Protein AF-A0A392R8S6-F1 (afdb_monomer)

InterPro domains:
  IPR041588 Integrase zinc-binding domain [PF17921] (41-90)
  IPR052160 Gypsy Retrotransposon Integrase-like [PTHR47266] (36-107)

Nearest PDB structures (foldseek):
  7q5b-assembly1_B  TM=6.625E-01  e=7.318E-01  Saccharomyces cerevisiae S288C

Foldseek 3Di:
DPPPPPVQQVVLVVLLVPDPVSVVLVVVVVVVDDSLLVVLVCQQPVPVPSPADDLVRSCVSAVNNDDDPCNSVVSNVSSVPPPVNVVVPDPPDDPPPPPDDDPDDPDPDDD

Solvent-accessible surface area (backbone atoms only — not comparable to full-atom values): 7028 Å² total; per-residue (Å²): 131,84,78,84,67,56,66,68,58,54,53,34,56,53,50,27,73,70,38,72,71,42,38,56,50,49,59,37,52,76,63,74,54,83,37,60,61,50,50,49,51,53,66,50,47,68,44,96,78,36,83,72,66,52,54,68,52,51,48,61,67,40,58,74,65,46,85,61,93,61,50,71,58,56,43,41,53,52,52,68,67,32,66,70,53,54,66,71,56,65,79,83,67,76,74,84,67,84,83,75,78,75,83,77,61,93,49,101,78,65,127

Secondary structure (DSSP, 8-state):
------HHHHHHHHHHHH-HHHHHHHHHHHTTSSHHHHHHHHHHTSSTT-S---HHHHHHHHTTT---TTHHHHHHHHHHH-HHHHHH----SPP-----PPP--SSTT--

Sequence (111 aa):
MLKLTNDFLEEVVEKQKTDARLLKYRTLIEQGKKLTSRLMSKEGHRSNLSIHPGVTKMYQDLKNMFWWPGMKKEIAEFVYAWLTCQKSKVEHQKPSGLLQPMFVPEWKWDS

Organism: NCBI:txid97028

pLDDT: mean 71.28, std 10.88, range [35.66, 88.5]

Radius of gyration: 23.21 Å; Cα contacts (8 Å, |Δi|>4): 50; chains: 1; bounding box: 55×49×56 Å

Structure (mmCIF, N/CA/C/O backbone):
data_AF-A0A392R8S6-F1
#
_entry.id   AF-A0A392R8S6-F1
#
loop_
_atom_site.group_PDB
_atom_site.id
_atom_site.type_symbol
_atom_site.label_atom_id
_atom_site.label_alt_id
_atom_site.label_comp_id
_atom_site.label_asym_id
_atom_site.label_entity_id
_atom_site.label_seq_id
_atom_site.pdbx_PDB_ins_code
_atom_site.Cartn_x
_atom_site.Cartn_y
_atom_site.Cartn_z
_atom_site.occupancy
_atom_site.B_iso_or_equiv
_atom_site.auth_seq_id
_atom_site.auth_comp_id
_atom_site.auth_asym_id
_atom_site.auth_atom_id
_atom_site.pdbx_PDB_model_num
ATOM 1 N N . MET A 1 1 ? -15.388 -27.776 15.162 1.00 37.25 1 MET A N 1
ATOM 2 C CA . MET A 1 1 ? -14.888 -26.860 14.112 1.00 37.25 1 MET A CA 1
ATOM 3 C C . MET A 1 1 ? -14.113 -25.755 14.798 1.00 37.25 1 MET A C 1
ATOM 5 O O . MET A 1 1 ? -14.732 -24.920 15.443 1.00 37.25 1 MET A O 1
ATOM 9 N N . LEU A 1 2 ? -12.783 -25.783 14.732 1.00 35.66 2 LEU A N 1
ATOM 10 C CA . LEU A 1 2 ? -11.972 -24.665 15.208 1.00 35.66 2 LEU A CA 1
ATOM 11 C C . LEU A 1 2 ? -12.195 -23.523 14.217 1.00 35.66 2 LEU A C 1
ATOM 13 O O . LEU A 1 2 ? -11.752 -23.606 13.072 1.00 35.66 2 LEU A O 1
ATOM 17 N N . LYS A 1 3 ? -12.952 -22.498 14.615 1.00 48.47 3 LYS A N 1
ATOM 18 C CA . LYS A 1 3 ? -12.911 -21.228 13.897 1.00 48.47 3 LYS A CA 1
ATOM 19 C C . LYS A 1 3 ? -11.486 -20.732 14.078 1.00 48.47 3 LYS A C 1
ATOM 21 O O . LYS A 1 3 ? -11.113 -20.309 15.161 1.00 48.47 3 LYS A O 1
ATOM 26 N N . LEU A 1 4 ? -10.680 -20.868 13.032 1.00 42.78 4 LEU A N 1
ATOM 27 C CA . LEU A 1 4 ? -9.365 -20.251 12.941 1.00 42.78 4 LEU A CA 1
ATOM 28 C C . LEU A 1 4 ? -9.580 -18.747 12.703 1.00 42.78 4 LEU A C 1
ATOM 30 O O . LEU A 1 4 ? -9.181 -18.204 11.674 1.00 42.78 4 LEU A O 1
ATOM 34 N N . THR A 1 5 ? -10.348 -18.090 13.573 1.00 58.28 5 THR A N 1
ATOM 35 C CA . THR A 1 5 ? -10.451 -16.643 13.536 1.00 58.28 5 THR A CA 1
ATOM 36 C C . THR A 1 5 ? -9.173 -16.117 14.157 1.00 58.28 5 THR A C 1
ATOM 38 O O . THR A 1 5 ? -8.703 -16.565 15.194 1.00 58.28 5 THR A O 1
ATOM 41 N N . ASN A 1 6 ? -8.494 -15.284 13.386 1.00 73.38 6 ASN A N 1
ATOM 42 C CA . ASN A 1 6 ? -7.229 -14.704 13.778 1.00 73.38 6 ASN A CA 1
ATOM 43 C C . ASN A 1 6 ? -7.572 -13.652 14.840 1.00 73.38 6 ASN A C 1
ATOM 45 O O . ASN A 1 6 ? -8.126 -12.621 14.469 1.00 73.38 6 ASN A O 1
ATOM 49 N N . ASP A 1 7 ? -7.315 -13.928 16.121 1.00 77.00 7 ASP A N 1
ATOM 50 C CA . ASP A 1 7 ? -7.690 -13.066 17.260 1.00 77.00 7 ASP A CA 1
ATOM 51 C C . ASP A 1 7 ? -7.311 -11.590 17.036 1.00 77.00 7 ASP A C 1
ATOM 53 O O . ASP A 1 7 ? -8.064 -10.674 17.360 1.00 77.00 7 ASP A O 1
ATOM 57 N N . PHE A 1 8 ? -6.181 -11.354 16.362 1.00 75.88 8 PHE A N 1
ATOM 58 C CA . PHE A 1 8 ? -5.731 -10.025 15.942 1.00 75.88 8 PHE A CA 1
ATOM 59 C C . PHE A 1 8 ? -6.734 -9.301 15.028 1.00 75.88 8 PHE A C 1
ATOM 61 O O . PHE A 1 8 ? -6.948 -8.098 15.150 1.00 75.88 8 PHE A O 1
ATOM 68 N N . LEU A 1 9 ? -7.351 -10.015 14.086 1.00 73.25 9 LEU A N 1
ATOM 69 C CA . LEU A 1 9 ? -8.345 -9.439 13.181 1.00 73.25 9 LEU A CA 1
ATOM 70 C C . LEU A 1 9 ? -9.648 -9.118 13.909 1.00 73.25 9 LEU A C 1
ATOM 72 O O . LEU A 1 9 ? -10.262 -8.100 13.598 1.00 73.25 9 LEU A O 1
ATOM 76 N N . GLU A 1 10 ? -10.054 -9.941 14.877 1.00 77.56 10 GLU A N 1
ATOM 77 C CA . GLU A 1 10 ? -11.224 -9.645 15.708 1.00 77.56 10 GLU A CA 1
ATOM 78 C C . GLU A 1 10 ? -10.990 -8.377 16.541 1.00 77.56 10 GLU A C 1
ATOM 80 O O . GLU A 1 10 ? -11.831 -7.479 16.549 1.00 77.56 10 GLU A O 1
ATOM 85 N N . GLU A 1 11 ? -9.800 -8.231 17.131 1.00 80.19 11 GLU A N 1
ATOM 86 C CA . GLU A 1 11 ? -9.409 -7.028 17.870 1.00 80.19 11 GLU A CA 1
ATOM 87 C C . GLU A 1 11 ? -9.418 -5.769 16.985 1.00 80.19 11 GLU A C 1
ATOM 89 O O . GLU A 1 11 ? -9.943 -4.725 17.383 1.00 80.19 11 GLU A O 1
ATOM 94 N N . VAL A 1 12 ? -8.877 -5.854 15.764 1.00 78.31 12 VAL A N 1
ATOM 95 C CA . VAL A 1 12 ? -8.895 -4.740 14.800 1.00 78.31 12 VAL A CA 1
ATOM 96 C C . VAL A 1 12 ? -10.332 -4.372 14.423 1.00 78.31 12 VAL A C 1
ATOM 98 O O . VAL A 1 12 ? -10.674 -3.189 14.411 1.00 78.31 12 VAL A O 1
ATOM 101 N N . VAL A 1 13 ? -11.193 -5.359 14.160 1.00 77.19 13 VAL A N 1
ATOM 102 C CA . VAL A 1 13 ? -12.604 -5.126 13.812 1.00 77.19 13 VAL A CA 1
ATOM 103 C C . VAL A 1 13 ? -13.377 -4.491 14.969 1.00 77.19 13 VAL A C 1
ATOM 105 O O . VAL A 1 13 ? -14.226 -3.631 14.722 1.00 77.19 13 VAL A O 1
ATOM 108 N N . GLU A 1 14 ? -13.082 -4.844 16.222 1.00 79.12 14 GLU A N 1
ATOM 109 C CA . GLU A 1 14 ? -13.713 -4.196 17.378 1.00 79.12 14 GLU A CA 1
ATOM 110 C C . GLU A 1 14 ? -13.191 -2.781 17.637 1.00 79.12 14 GLU A C 1
ATOM 112 O O . GLU A 1 14 ? -13.979 -1.863 17.890 1.00 79.12 14 GLU A O 1
ATOM 117 N N . LYS A 1 15 ? -11.886 -2.545 17.473 1.00 75.19 15 LYS A N 1
ATOM 118 C CA . LYS A 1 15 ? -11.303 -1.194 17.549 1.00 75.19 15 LYS A CA 1
ATOM 119 C C . LYS A 1 15 ? -11.864 -0.259 16.475 1.00 75.19 15 LYS A C 1
ATOM 121 O O . LYS A 1 15 ? -12.090 0.925 16.728 1.00 75.19 15 LYS A O 1
ATOM 126 N N . GLN A 1 16 ? -12.176 -0.788 15.290 1.00 72.75 16 GLN A N 1
ATOM 127 C CA . GLN A 1 16 ? -12.858 -0.027 14.241 1.00 72.75 16 GLN A CA 1
ATOM 128 C C . GLN A 1 16 ? -14.276 0.425 14.625 1.00 72.75 16 GLN A C 1
ATOM 130 O O . GLN A 1 16 ? -14.761 1.396 14.042 1.00 72.75 16 GLN A O 1
ATOM 135 N N . LYS A 1 17 ? -14.956 -0.258 15.560 1.00 74.75 17 LYS A N 1
ATOM 136 C CA . LYS A 1 17 ? -16.306 0.116 16.028 1.00 74.75 17 LYS A CA 1
ATOM 137 C C . LYS A 1 17 ? -16.300 1.222 17.081 1.00 74.75 17 LYS A C 1
ATOM 139 O O . LYS A 1 17 ? -17.325 1.860 17.294 1.00 74.75 17 LYS A O 1
ATOM 144 N N . THR A 1 18 ? -15.176 1.433 17.754 1.00 77.19 18 THR A N 1
ATOM 145 C CA . THR A 1 18 ? -15.054 2.394 18.859 1.00 77.19 18 THR A CA 1
ATOM 146 C C . THR A 1 18 ? -14.475 3.729 18.406 1.00 77.19 18 THR A C 1
ATOM 148 O O . THR A 1 18 ? -14.910 4.779 18.876 1.00 77.19 18 THR A O 1
ATOM 151 N N . ASP A 1 19 ? -13.532 3.723 17.466 1.00 78.56 19 ASP A N 1
ATOM 152 C CA . ASP A 1 19 ? -12.943 4.957 16.947 1.00 78.56 19 ASP A CA 1
ATOM 153 C C . ASP A 1 19 ? -13.862 5.614 15.899 1.00 78.56 19 ASP A C 1
ATOM 155 O O . ASP A 1 19 ? -14.071 5.091 14.801 1.00 78.56 19 ASP A O 1
ATOM 159 N N . ALA A 1 20 ? -14.372 6.811 16.207 1.00 74.75 20 ALA A N 1
ATOM 160 C CA . ALA A 1 20 ? -15.239 7.599 15.326 1.00 74.75 20 ALA A CA 1
ATOM 161 C C . ALA A 1 20 ? -14.619 7.870 13.939 1.00 74.75 20 ALA A C 1
ATOM 163 O O . ALA A 1 20 ? -15.330 7.949 12.929 1.00 74.75 20 ALA A O 1
ATOM 164 N N . ARG A 1 21 ? -13.287 7.986 13.859 1.00 72.69 21 ARG A N 1
ATOM 165 C CA . ARG A 1 21 ? -12.567 8.149 12.592 1.00 72.69 21 ARG A CA 1
ATOM 166 C C . ARG A 1 21 ? -12.600 6.854 11.782 1.00 72.69 21 ARG A C 1
ATOM 168 O O . ARG A 1 21 ? -12.807 6.919 10.570 1.00 72.69 21 ARG A O 1
ATOM 175 N N . LEU A 1 22 ? -12.407 5.700 12.422 1.00 71.38 22 LEU A N 1
ATOM 176 C CA . LEU A 1 22 ? -12.436 4.389 11.763 1.00 71.38 22 LEU A CA 1
ATOM 177 C C . LEU A 1 22 ? -13.857 3.994 11.351 1.00 71.38 22 LEU A C 1
ATOM 179 O O . LEU A 1 22 ? -14.033 3.468 10.254 1.00 71.38 22 LEU A O 1
ATOM 183 N N . LEU A 1 23 ? -14.868 4.349 12.148 1.00 73.81 23 LEU A N 1
ATOM 184 C CA . LEU A 1 23 ? -16.283 4.116 11.845 1.00 73.81 23 LEU A CA 1
ATOM 185 C C . LEU A 1 23 ? -16.708 4.798 10.538 1.00 73.81 23 LEU A C 1
ATOM 187 O O . LEU A 1 23 ? -17.374 4.208 9.681 1.00 73.81 23 LEU A O 1
ATOM 191 N N . LYS A 1 24 ? -16.249 6.042 10.346 1.00 72.69 24 LYS A N 1
ATOM 192 C CA . LYS A 1 24 ? -16.446 6.778 9.096 1.00 72.69 24 LYS A CA 1
ATOM 193 C C . LYS A 1 24 ? -15.825 6.027 7.924 1.00 72.69 24 LYS A C 1
ATOM 195 O O . LYS A 1 24 ? -16.464 5.891 6.900 1.00 72.69 24 LYS A O 1
ATOM 200 N N . TYR A 1 25 ? -14.613 5.498 8.049 1.00 69.94 25 TYR A N 1
ATOM 201 C CA . TYR A 1 25 ? -14.008 4.731 6.957 1.00 69.94 25 TYR A CA 1
ATOM 202 C C . TYR A 1 25 ? -14.669 3.369 6.729 1.00 69.94 25 TYR A C 1
ATOM 204 O O . TYR A 1 25 ? -14.811 2.976 5.578 1.00 69.94 25 TYR A O 1
ATOM 212 N N . ARG A 1 26 ? -15.144 2.691 7.777 1.00 71.62 26 ARG A N 1
ATOM 213 C CA . ARG A 1 26 ? -15.893 1.432 7.667 1.00 71.62 26 ARG A CA 1
ATOM 214 C C . ARG A 1 26 ? -17.169 1.593 6.842 1.00 71.62 26 ARG A C 1
ATOM 216 O O . ARG A 1 26 ? -17.356 0.872 5.871 1.00 71.62 26 ARG A O 1
ATOM 223 N N . THR A 1 27 ? -17.992 2.584 7.177 1.00 72.94 27 THR A N 1
ATOM 224 C CA . THR A 1 27 ? -19.212 2.899 6.406 1.00 72.94 27 THR A CA 1
ATOM 225 C C . THR A 1 27 ? -18.905 3.238 4.945 1.00 72.94 27 THR A C 1
ATOM 227 O O . THR A 1 27 ? -19.668 2.896 4.048 1.00 72.94 27 THR A O 1
ATOM 230 N N . LEU A 1 28 ? -17.755 3.861 4.682 1.00 69.50 28 LEU A N 1
ATOM 231 C CA . LEU A 1 28 ? -17.293 4.191 3.333 1.00 69.50 28 LEU A CA 1
ATOM 232 C C . LEU A 1 28 ? -16.753 2.966 2.562 1.00 69.50 28 LEU A C 1
ATOM 234 O O . LEU A 1 28 ? -16.878 2.928 1.339 1.00 69.50 28 LEU A O 1
ATOM 238 N N . ILE A 1 29 ? -16.176 1.974 3.253 1.00 67.38 29 ILE A N 1
ATOM 239 C CA . ILE A 1 29 ? -15.759 0.678 2.684 1.00 67.38 29 ILE A CA 1
ATOM 240 C C . ILE A 1 29 ? -16.998 -0.158 2.334 1.00 67.38 29 ILE A C 1
ATOM 242 O O . ILE A 1 29 ? -17.092 -0.679 1.227 1.00 67.38 29 ILE A O 1
ATOM 246 N N . GLU A 1 30 ? -17.987 -0.212 3.231 1.00 67.38 30 GLU A N 1
ATOM 247 C CA . GLU A 1 30 ? -19.264 -0.916 3.020 1.00 67.38 30 GLU A CA 1
ATOM 248 C C . GLU A 1 30 ? -20.070 -0.331 1.840 1.00 67.38 30 GLU A C 1
ATOM 250 O O . GLU A 1 30 ? -20.807 -1.049 1.170 1.00 67.38 30 GLU A O 1
ATOM 255 N N . GLN A 1 31 ? -19.878 0.954 1.513 1.00 68.94 31 GLN A N 1
ATOM 256 C CA . GLN A 1 31 ? -20.475 1.613 0.340 1.00 68.94 31 GLN A CA 1
ATOM 257 C C . GLN A 1 31 ? -19.799 1.257 -1.001 1.00 68.94 31 GLN A C 1
ATOM 259 O O . GLN A 1 31 ? -20.265 1.698 -2.056 1.00 68.94 31 GLN A O 1
ATOM 264 N N . GLY A 1 32 ? -18.707 0.481 -0.989 1.00 58.50 32 GLY A N 1
ATOM 265 C CA . GLY A 1 32 ? -18.128 -0.164 -2.174 1.00 58.50 32 GLY A CA 1
ATOM 266 C C . GLY A 1 32 ? -17.593 0.769 -3.271 1.00 58.50 32 GLY A C 1
ATOM 267 O O . GLY A 1 32 ? -17.364 0.327 -4.394 1.00 58.50 32 GLY A O 1
ATOM 268 N N . LYS A 1 33 ? -17.413 2.070 -3.009 1.00 60.09 33 LYS A N 1
ATOM 269 C CA . LYS A 1 33 ? -17.069 3.065 -4.044 1.00 60.09 33 LYS A CA 1
ATOM 270 C C . LYS A 1 33 ? -15.962 4.000 -3.601 1.00 60.09 33 LYS A C 1
ATOM 272 O O . LYS A 1 33 ? -16.120 4.633 -2.570 1.00 60.09 33 LYS A O 1
ATOM 277 N N . LYS A 1 34 ? -14.930 4.183 -4.447 1.00 56.06 34 LYS A N 1
ATOM 278 C CA . LYS A 1 34 ? -14.008 5.353 -4.592 1.00 56.06 34 LYS A CA 1
ATOM 279 C C . LYS A 1 34 ? -13.373 5.946 -3.314 1.00 56.06 34 LYS A C 1
ATOM 281 O O . LYS A 1 34 ? -12.672 6.953 -3.365 1.00 56.06 34 LYS A O 1
ATOM 286 N N . LEU A 1 35 ? -13.643 5.358 -2.162 1.00 55.06 35 LEU A N 1
ATOM 287 C CA . LEU A 1 35 ? -13.318 5.853 -0.837 1.00 55.06 35 LEU A CA 1
ATOM 288 C C . LEU A 1 35 ? -12.199 5.031 -0.232 1.00 55.06 35 LEU A C 1
ATOM 290 O O . LEU A 1 35 ? -11.375 5.613 0.463 1.00 55.06 35 LEU A O 1
ATOM 294 N N . THR A 1 36 ? -12.096 3.750 -0.597 1.00 65.31 36 THR A N 1
ATOM 295 C CA . THR A 1 36 ? -10.875 2.959 -0.438 1.00 65.31 36 THR A CA 1
ATOM 296 C C . THR A 1 36 ? -9.716 3.707 -1.078 1.00 65.31 36 THR A C 1
ATOM 298 O O . THR A 1 36 ? -8.774 4.053 -0.383 1.00 65.31 36 THR A O 1
ATOM 301 N N . SER A 1 37 ? -9.845 4.144 -2.336 1.00 62.28 37 SER A N 1
ATOM 302 C CA . SER A 1 37 ? -8.809 4.950 -2.994 1.00 62.28 37 SER A CA 1
ATOM 303 C C . SER A 1 37 ? -8.508 6.265 -2.267 1.00 62.28 37 SER A C 1
ATOM 305 O O . SER A 1 37 ? -7.348 6.629 -2.126 1.00 62.28 37 SER A O 1
ATOM 307 N N . ARG A 1 38 ? -9.515 6.966 -1.728 1.00 65.69 38 ARG A N 1
ATOM 308 C CA . ARG A 1 38 ? -9.303 8.209 -0.961 1.00 65.69 38 ARG A CA 1
ATOM 309 C C . ARG A 1 38 ? -8.637 7.974 0.398 1.00 65.69 38 ARG A C 1
ATOM 311 O O . ARG A 1 38 ? -7.809 8.788 0.804 1.00 65.69 38 ARG A O 1
ATOM 318 N N . LEU A 1 39 ? -9.007 6.909 1.106 1.00 70.94 39 LEU A N 1
ATOM 319 C CA . LEU A 1 39 ? -8.367 6.471 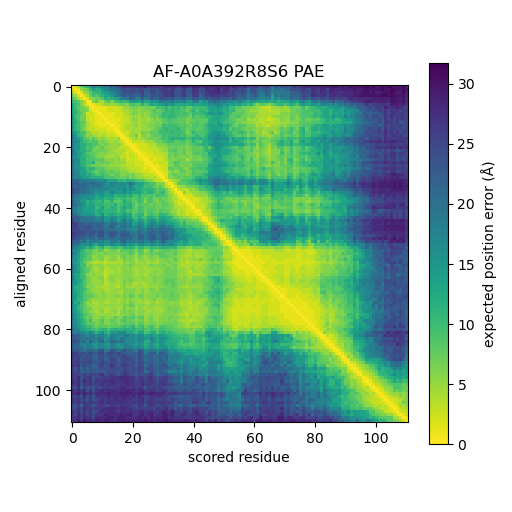2.348 1.00 70.94 39 LEU A CA 1
ATOM 320 C C . LEU A 1 39 ? -6.907 6.117 2.069 1.00 70.94 39 LEU A C 1
ATOM 322 O O . LEU A 1 39 ? -6.011 6.597 2.752 1.00 70.94 39 LEU A O 1
ATOM 326 N N . MET A 1 40 ? -6.679 5.352 1.010 1.00 68.62 40 MET A N 1
ATOM 327 C CA . MET A 1 40 ? -5.366 4.913 0.564 1.00 68.62 40 MET A CA 1
ATOM 328 C C . MET A 1 40 ? -4.476 6.06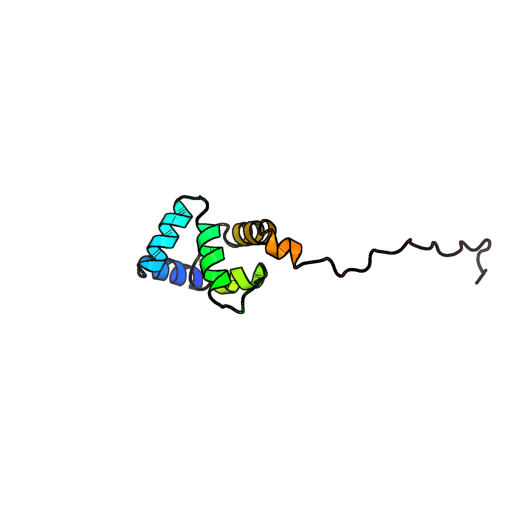7 0.119 1.00 68.62 40 MET A C 1
ATOM 330 O O . MET A 1 40 ? -3.315 6.106 0.508 1.00 68.62 40 MET A O 1
ATOM 334 N N . SER A 1 41 ? -5.015 7.051 -0.605 1.00 66.56 41 SER A N 1
ATOM 335 C CA . SER A 1 41 ? -4.304 8.295 -0.906 1.00 66.56 41 SER A CA 1
ATOM 336 C C . SER A 1 41 ? -3.988 9.084 0.362 1.00 66.56 41 SER A C 1
ATOM 338 O O . SER A 1 41 ? -2.866 9.541 0.533 1.00 66.56 41 SER A O 1
ATOM 340 N N . LYS A 1 42 ? -4.955 9.269 1.270 1.00 67.62 42 LYS A N 1
ATOM 341 C CA . LYS A 1 42 ? -4.739 10.078 2.480 1.00 67.62 42 LYS A CA 1
ATOM 342 C C . LYS A 1 42 ? -3.740 9.450 3.444 1.00 67.62 42 LYS A C 1
ATOM 344 O O . LYS A 1 42 ? -2.919 10.170 3.996 1.00 67.62 42 LYS A O 1
ATOM 349 N N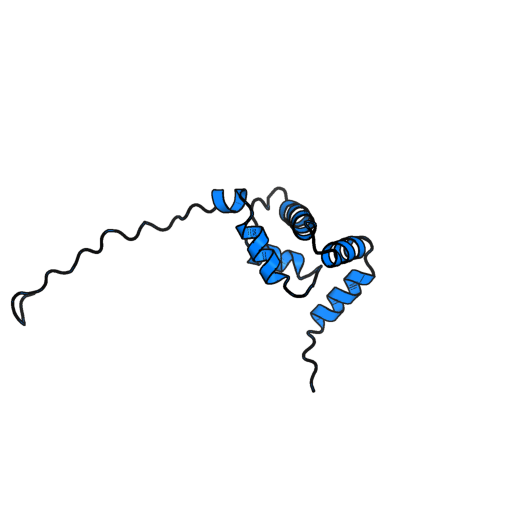 . GLU A 1 43 ? -3.830 8.146 3.675 1.00 68.38 43 GLU A N 1
ATOM 350 C CA . GLU A 1 43 ? -2.948 7.453 4.614 1.00 68.38 43 GLU A CA 1
ATOM 351 C C . GLU A 1 43 ? -1.590 7.144 3.965 1.00 68.38 43 GLU A C 1
ATOM 353 O O . GLU A 1 43 ? -0.558 7.333 4.599 1.00 68.38 43 GLU A O 1
ATOM 358 N N . GLY A 1 44 ? -1.566 6.805 2.670 1.00 60.22 44 GLY A N 1
ATOM 359 C CA . GLY A 1 44 ? -0.332 6.567 1.915 1.00 60.22 44 GLY A CA 1
ATOM 360 C C . GLY A 1 44 ? 0.537 7.814 1.711 1.00 60.22 44 GLY A C 1
ATOM 361 O O . GLY A 1 44 ? 1.756 7.677 1.638 1.00 60.22 44 GLY A O 1
ATOM 362 N N . HIS A 1 45 ? -0.060 9.016 1.674 1.00 55.00 45 HIS A N 1
ATOM 363 C CA . HIS A 1 45 ? 0.643 10.300 1.495 1.00 55.00 45 HIS A CA 1
ATOM 364 C C . HIS A 1 45 ? 0.795 11.135 2.772 1.00 55.00 45 HIS A C 1
ATOM 366 O O . HIS A 1 45 ? 1.278 12.263 2.717 1.00 55.00 45 HIS A O 1
ATOM 372 N N . ARG A 1 46 ? 0.384 10.629 3.940 1.00 52.38 46 ARG A N 1
ATOM 373 C CA . ARG A 1 46 ? 0.462 11.398 5.196 1.00 52.38 46 ARG A CA 1
ATOM 374 C C . ARG A 1 46 ? 1.882 11.672 5.676 1.00 52.38 46 ARG A C 1
ATOM 376 O O . ARG A 1 46 ? 2.106 12.576 6.474 1.00 52.38 46 ARG A O 1
ATOM 383 N N . SER A 1 47 ? 2.834 10.906 5.169 1.00 49.94 47 SER A N 1
ATOM 384 C CA . SER A 1 47 ? 4.249 11.212 5.249 1.00 49.94 47 SER A CA 1
ATOM 385 C C . SER A 1 47 ? 4.632 11.959 3.971 1.00 49.94 47 SER A C 1
ATOM 387 O O . SER A 1 47 ? 4.531 11.390 2.886 1.00 49.94 47 SER A O 1
ATOM 389 N N . ASN A 1 48 ? 5.130 13.196 4.090 1.00 47.34 48 ASN A N 1
ATOM 390 C CA . ASN A 1 48 ? 5.722 13.958 2.973 1.00 47.34 48 ASN A CA 1
ATOM 391 C C . ASN A 1 48 ? 6.883 13.205 2.277 1.00 47.34 48 ASN A C 1
ATOM 393 O O . ASN A 1 48 ? 7.351 13.622 1.224 1.00 47.34 48 ASN A O 1
ATOM 397 N N . LEU A 1 49 ? 7.343 12.093 2.865 1.00 49.06 49 LEU A N 1
ATOM 398 C CA . LEU A 1 49 ? 8.396 11.207 2.369 1.00 49.06 49 LEU A CA 1
ATOM 399 C C . LEU A 1 49 ? 7.855 9.876 1.811 1.00 49.06 49 LEU A C 1
ATOM 401 O O . LEU A 1 49 ? 8.601 9.106 1.212 1.00 49.06 49 LEU A O 1
ATOM 405 N N . SER A 1 50 ? 6.565 9.578 1.982 1.00 52.56 50 SER A N 1
ATOM 406 C CA . SER A 1 50 ? 5.908 8.387 1.437 1.00 52.56 50 SER A CA 1
ATOM 407 C C . SER A 1 50 ? 5.387 8.706 0.042 1.00 52.56 50 SER A C 1
ATOM 409 O O . SER A 1 50 ? 4.191 8.840 -0.213 1.00 52.56 50 SER A O 1
ATOM 411 N N . ILE A 1 51 ? 6.333 8.914 -0.871 1.00 55.94 51 ILE A N 1
ATOM 412 C CA . ILE A 1 51 ? 6.014 9.331 -2.234 1.00 55.94 51 ILE A CA 1
ATOM 413 C C . ILE A 1 51 ? 5.404 8.142 -2.998 1.00 55.94 51 ILE A C 1
ATOM 415 O O . ILE A 1 51 ? 4.473 8.348 -3.769 1.00 55.94 51 ILE A O 1
ATOM 419 N N . HIS A 1 52 ? 5.810 6.895 -2.696 1.00 61.41 52 HIS A N 1
ATOM 420 C CA . HIS A 1 52 ? 5.273 5.677 -3.326 1.00 61.41 52 HIS A CA 1
ATOM 421 C C . HIS A 1 52 ? 5.406 4.414 -2.449 1.00 61.41 52 HIS A C 1
ATOM 423 O O . HIS A 1 52 ? 6.332 3.619 -2.640 1.00 61.41 52 HIS A O 1
ATOM 429 N N . PRO A 1 53 ? 4.498 4.162 -1.495 1.00 65.62 53 PRO A N 1
ATOM 430 C CA . PRO A 1 53 ? 4.477 2.875 -0.815 1.00 65.62 53 PRO A CA 1
ATOM 431 C C . PRO A 1 53 ? 4.049 1.780 -1.809 1.00 65.62 53 PRO A C 1
ATOM 433 O O . PRO A 1 53 ? 3.008 1.868 -2.456 1.00 65.62 53 PRO A O 1
ATOM 436 N N . GLY A 1 54 ? 4.865 0.734 -1.959 1.00 72.56 54 GLY A N 1
ATOM 437 C CA . 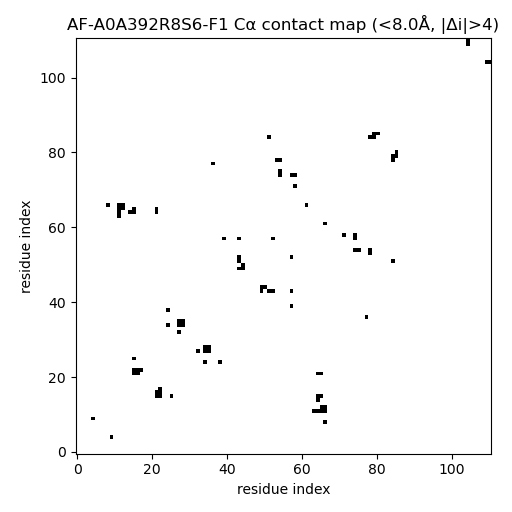GLY A 1 54 ? 4.457 -0.460 -2.705 1.00 72.56 54 GLY A CA 1
ATOM 438 C C . GLY A 1 54 ? 3.277 -1.170 -2.029 1.00 72.56 54 GLY A C 1
ATOM 439 O O . GLY A 1 54 ? 2.999 -0.932 -0.853 1.00 72.56 54 GLY A O 1
ATOM 440 N N . VAL A 1 55 ? 2.632 -2.098 -2.746 1.00 77.69 55 VAL A N 1
ATOM 441 C CA . VAL A 1 55 ? 1.478 -2.891 -2.262 1.00 77.69 55 VAL A CA 1
ATOM 442 C C . VAL A 1 55 ? 1.715 -3.452 -0.855 1.00 77.69 55 VAL A C 1
ATOM 444 O O . VAL A 1 55 ? 0.862 -3.329 0.020 1.00 77.69 55 VAL A O 1
ATOM 447 N N . THR A 1 56 ? 2.907 -4.004 -0.609 1.00 81.44 56 THR A N 1
ATOM 448 C CA . THR A 1 56 ? 3.293 -4.579 0.686 1.00 81.44 56 THR A CA 1
ATOM 449 C C . THR A 1 56 ? 3.292 -3.551 1.811 1.00 81.44 56 THR A C 1
ATOM 451 O O . THR A 1 56 ? 2.761 -3.831 2.883 1.00 81.44 56 THR A O 1
ATOM 454 N N . LYS A 1 57 ? 3.855 -2.361 1.571 1.00 80.31 57 LYS A N 1
ATOM 455 C CA . LYS A 1 57 ? 3.933 -1.303 2.582 1.00 80.31 57 LYS A CA 1
ATOM 456 C C . LYS A 1 57 ? 2.547 -0.745 2.891 1.00 80.31 57 LYS A C 1
ATOM 458 O O . LYS A 1 57 ? 2.161 -0.706 4.050 1.00 80.31 57 LYS A O 1
ATOM 463 N N . MET A 1 58 ? 1.751 -0.459 1.860 1.00 78.94 58 MET A N 1
ATOM 464 C CA . MET A 1 58 ? 0.362 -0.025 2.045 1.00 78.94 58 MET A CA 1
ATOM 465 C C . MET A 1 58 ? -0.476 -1.043 2.821 1.00 78.94 58 MET A C 1
ATOM 467 O O . MET A 1 58 ? -1.256 -0.664 3.690 1.00 78.94 58 MET A O 1
ATOM 471 N N . TYR A 1 59 ? -0.311 -2.338 2.543 1.00 82.12 59 TYR A N 1
ATOM 472 C CA . TYR A 1 59 ? -0.998 -3.373 3.308 1.00 82.12 59 TYR A CA 1
ATOM 473 C C . TYR A 1 59 ? -0.542 -3.416 4.768 1.00 82.12 59 TYR A C 1
ATOM 475 O O . TYR A 1 59 ? -1.377 -3.545 5.656 1.00 82.12 59 TYR A O 1
ATOM 483 N N . GLN A 1 60 ? 0.760 -3.299 5.034 1.00 81.56 60 GLN A N 1
ATOM 484 C CA . GLN A 1 60 ? 1.293 -3.294 6.398 1.00 81.56 60 GLN A CA 1
ATOM 485 C C . GLN A 1 60 ? 0.836 -2.078 7.211 1.00 81.56 60 GLN A C 1
ATOM 487 O O . GLN A 1 60 ? 0.514 -2.240 8.386 1.00 81.56 60 GLN A O 1
ATOM 492 N N . ASP A 1 61 ? 0.758 -0.905 6.588 1.00 79.19 61 ASP A N 1
ATOM 493 C CA . ASP A 1 61 ? 0.306 0.319 7.250 1.00 79.19 61 ASP A CA 1
ATOM 494 C C . ASP A 1 61 ? -1.196 0.241 7.570 1.00 79.19 61 ASP A C 1
ATOM 496 O O . ASP A 1 61 ? -1.634 0.585 8.668 1.00 79.19 61 ASP A O 1
ATOM 500 N N . LEU A 1 62 ? -1.997 -0.277 6.632 1.00 78.88 62 LEU A N 1
ATOM 501 C CA . LEU A 1 62 ? -3.449 -0.335 6.785 1.00 78.88 62 LEU A CA 1
ATOM 502 C C . LEU A 1 62 ? -3.926 -1.508 7.652 1.00 78.88 62 LEU A C 1
ATOM 504 O O . LEU A 1 62 ? -4.901 -1.331 8.376 1.00 78.88 62 LEU A O 1
ATOM 508 N N . LYS A 1 63 ? -3.266 -2.679 7.633 1.00 81.94 63 LYS A N 1
ATOM 509 C CA . LYS A 1 63 ? -3.742 -3.890 8.345 1.00 81.94 63 LYS A CA 1
ATOM 510 C C . LYS A 1 63 ? -3.850 -3.721 9.865 1.00 81.94 63 LYS A C 1
ATOM 512 O O . LYS A 1 63 ? -4.536 -4.501 10.512 1.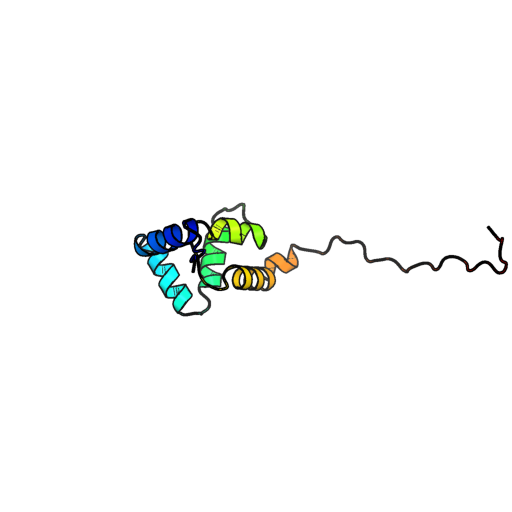00 81.94 63 LYS A O 1
ATOM 517 N N . ASN A 1 64 ? -3.128 -2.754 10.435 1.00 78.81 64 ASN A N 1
ATOM 518 C CA . ASN A 1 64 ? -3.123 -2.495 11.876 1.00 78.81 64 ASN A CA 1
ATOM 519 C C . ASN A 1 64 ? -4.339 -1.671 12.320 1.00 78.81 64 ASN A C 1
ATOM 521 O O . ASN A 1 64 ? -4.696 -1.681 13.492 1.00 78.81 64 ASN A O 1
ATOM 525 N N . MET A 1 65 ? -4.950 -0.932 11.391 1.00 75.25 65 MET A N 1
ATOM 526 C CA . MET A 1 65 ? -6.070 -0.026 11.661 1.00 75.25 65 MET A CA 1
ATOM 527 C C . MET A 1 65 ? -7.358 -0.478 10.982 1.00 75.25 65 MET A C 1
ATOM 529 O O . MET A 1 65 ? -8.450 -0.092 11.400 1.00 75.25 65 MET A O 1
ATOM 533 N N . PHE A 1 66 ? -7.239 -1.259 9.908 1.00 77.25 66 PHE A N 1
ATOM 534 C CA . PHE A 1 66 ? -8.367 -1.667 9.106 1.00 77.25 66 PHE A CA 1
ATOM 535 C C . PHE A 1 66 ? -8.300 -3.120 8.665 1.00 77.25 66 PHE A C 1
ATOM 537 O O . PHE A 1 66 ? -7.233 -3.644 8.349 1.00 77.25 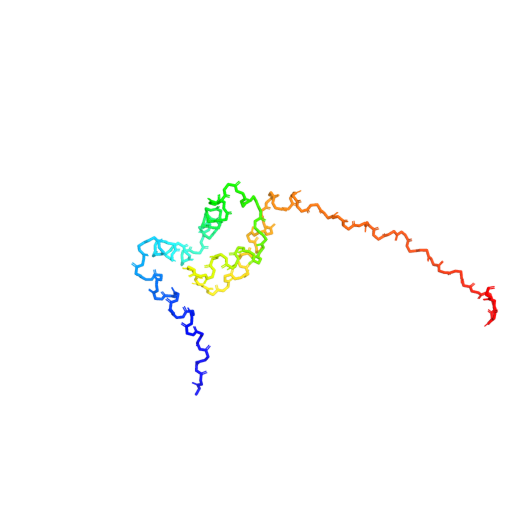66 PHE A O 1
ATOM 544 N N . TRP A 1 67 ? -9.477 -3.732 8.563 1.00 81.06 67 TRP A N 1
ATOM 545 C CA . TRP A 1 67 ? -9.651 -5.031 7.937 1.00 81.06 67 TRP A CA 1
ATOM 546 C C . TRP A 1 67 ? -10.984 -5.109 7.184 1.00 81.06 67 TRP A C 1
ATOM 548 O O . TRP A 1 67 ? -12.001 -4.615 7.667 1.00 81.06 67 TRP A O 1
ATOM 558 N N . TRP A 1 68 ? -10.970 -5.718 5.994 1.00 81.69 68 TRP A N 1
ATOM 559 C CA . TRP A 1 68 ? -12.168 -6.100 5.241 1.00 81.69 68 TRP A CA 1
ATOM 560 C C . TRP A 1 68 ? -11.872 -7.269 4.280 1.00 81.69 68 TRP A C 1
ATOM 562 O O . TRP A 1 68 ? -10.711 -7.480 3.896 1.00 81.69 68 TRP A O 1
ATOM 572 N N . PRO A 1 69 ? -12.890 -8.050 3.868 1.00 79.44 69 PRO A N 1
ATOM 573 C CA . PRO A 1 69 ? -12.715 -9.106 2.874 1.00 79.44 69 PRO A CA 1
ATOM 574 C C . PRO A 1 69 ? -12.188 -8.539 1.551 1.00 79.44 69 PRO A C 1
ATOM 576 O O . PRO A 1 69 ? -12.738 -7.582 1.025 1.00 79.44 69 PRO A O 1
ATOM 579 N N . GLY A 1 70 ? -11.118 -9.121 1.003 1.00 79.62 70 GLY A N 1
ATOM 580 C CA . GLY A 1 70 ? -10.539 -8.664 -0.270 1.00 79.62 70 GLY A CA 1
ATOM 581 C C . GLY A 1 70 ? -9.554 -7.491 -0.168 1.00 79.62 70 GLY A C 1
ATOM 582 O O . GLY A 1 70 ? -8.961 -7.127 -1.181 1.00 79.62 70 GLY A O 1
ATOM 583 N N . MET A 1 71 ? -9.272 -6.979 1.036 1.00 82.62 71 MET A N 1
ATOM 584 C CA . MET A 1 71 ? -8.382 -5.831 1.272 1.00 82.62 71 MET A CA 1
ATOM 585 C C . MET A 1 71 ? -7.046 -5.893 0.514 1.00 82.62 71 MET A C 1
ATOM 587 O O . MET A 1 71 ? -6.657 -4.927 -0.134 1.00 82.62 71 MET A O 1
ATOM 591 N N . LYS A 1 72 ? -6.342 -7.034 0.527 1.00 82.81 72 LYS A N 1
ATOM 592 C CA . LYS A 1 72 ? -5.074 -7.192 -0.216 1.00 82.81 72 LYS A CA 1
ATOM 593 C C . LYS A 1 72 ? -5.233 -6.988 -1.726 1.00 82.81 72 LYS A C 1
ATOM 595 O O . LYS A 1 72 ? -4.364 -6.380 -2.346 1.00 82.81 72 LYS A O 1
ATOM 600 N N . LYS A 1 73 ? -6.316 -7.517 -2.305 1.00 83.25 73 LYS A N 1
ATOM 601 C CA . LYS A 1 73 ? -6.599 -7.449 -3.743 1.00 83.25 73 LYS A CA 1
ATOM 602 C C . LYS A 1 73 ? -6.920 -6.014 -4.149 1.00 83.25 73 LYS A C 1
ATOM 604 O O . LYS A 1 73 ? -6.302 -5.502 -5.074 1.00 83.25 73 LYS A O 1
ATOM 609 N N . GLU A 1 74 ? -7.785 -5.347 -3.392 1.00 79.56 74 GLU A N 1
ATOM 610 C CA . GLU A 1 74 ? -8.120 -3.939 -3.626 1.00 79.56 74 GLU A CA 1
ATOM 611 C C . GLU A 1 74 ? -6.897 -3.023 -3.474 1.00 79.56 74 GLU A C 1
ATOM 613 O O . GLU A 1 74 ? -6.730 -2.081 -4.247 1.00 79.56 74 GLU A O 1
ATOM 618 N N . ILE A 1 75 ? -5.989 -3.324 -2.532 1.00 79.44 75 ILE A N 1
ATOM 619 C CA . ILE A 1 75 ? -4.721 -2.592 -2.406 1.00 79.44 75 ILE A CA 1
ATOM 620 C C . ILE A 1 75 ? -3.820 -2.786 -3.612 1.00 79.44 75 ILE A C 1
ATOM 622 O O . ILE A 1 75 ? -3.255 -1.809 -4.105 1.00 79.44 75 ILE A O 1
ATOM 626 N N . ALA A 1 76 ? -3.694 -4.015 -4.104 1.00 81.75 76 ALA A N 1
ATOM 627 C CA . ALA A 1 76 ? -2.936 -4.273 -5.315 1.00 81.75 76 ALA A CA 1
ATOM 628 C C . ALA A 1 76 ? -3.527 -3.494 -6.500 1.00 81.75 76 ALA A C 1
ATOM 630 O O . ALA A 1 76 ? -2.810 -2.716 -7.124 1.00 81.75 76 ALA A O 1
ATOM 631 N N . GLU A 1 77 ? -4.829 -3.634 -6.758 1.00 81.12 77 GLU A N 1
ATOM 632 C CA . GLU A 1 77 ? -5.527 -2.951 -7.855 1.00 81.12 77 GLU A CA 1
ATOM 633 C C . GLU A 1 77 ? -5.364 -1.429 -7.788 1.00 81.12 77 GLU A C 1
ATOM 635 O O . GLU A 1 77 ? -5.060 -0.797 -8.798 1.00 81.12 77 GLU A O 1
ATOM 640 N N . PHE A 1 78 ? -5.476 -0.836 -6.598 1.00 76.88 78 PHE A N 1
ATOM 641 C CA . PHE A 1 78 ? -5.276 0.598 -6.410 1.00 76.88 78 PHE A CA 1
ATOM 642 C C . PHE A 1 78 ? -3.842 1.046 -6.718 1.00 76.88 78 PHE A C 1
ATOM 644 O O . PHE A 1 78 ? -3.645 2.037 -7.420 1.00 76.88 78 PHE A O 1
ATOM 651 N N . VAL A 1 79 ? -2.834 0.326 -6.215 1.00 74.38 79 VAL A N 1
ATOM 652 C CA . VAL A 1 79 ? -1.421 0.658 -6.462 1.00 74.38 79 VAL A CA 1
ATOM 653 C C . VAL A 1 79 ? -1.061 0.485 -7.937 1.00 74.38 79 VAL A C 1
ATOM 655 O O . VAL A 1 79 ? -0.297 1.294 -8.463 1.00 74.38 79 VAL A O 1
ATOM 658 N N . TYR A 1 80 ? -1.616 -0.529 -8.609 1.00 74.50 80 TYR A N 1
ATOM 659 C CA . TYR A 1 80 ? -1.428 -0.744 -10.046 1.00 74.50 80 TYR A CA 1
ATOM 660 C C . TYR A 1 80 ? -2.148 0.308 -10.899 1.00 74.50 80 TYR A C 1
ATOM 662 O O . TYR A 1 80 ? -1.594 0.750 -11.899 1.00 74.50 80 TYR A O 1
ATOM 670 N N . ALA A 1 81 ? -3.341 0.753 -10.495 1.00 73.00 81 ALA A N 1
ATOM 671 C CA . ALA A 1 81 ? -4.074 1.822 -11.174 1.00 73.00 81 ALA A CA 1
ATOM 672 C C . ALA A 1 81 ? -3.474 3.223 -10.933 1.00 73.00 81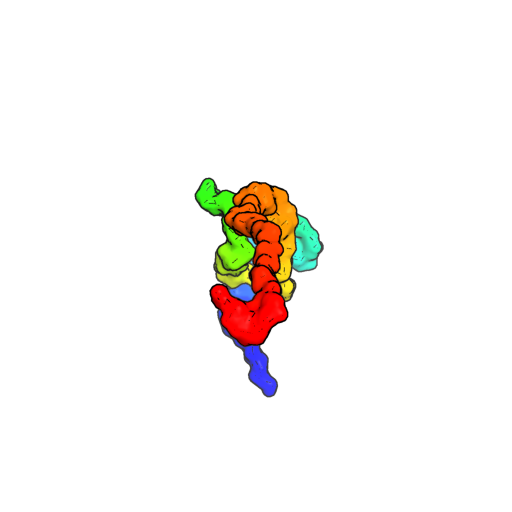 ALA A C 1
ATOM 674 O O . ALA A 1 81 ? -3.839 4.183 -11.617 1.00 73.00 81 ALA A O 1
ATOM 675 N N . TRP A 1 82 ? -2.571 3.379 -9.958 1.00 72.56 82 TRP A N 1
ATOM 676 C CA . TRP A 1 82 ? -1.974 4.670 -9.631 1.00 72.56 82 TRP A CA 1
ATOM 677 C C . TRP A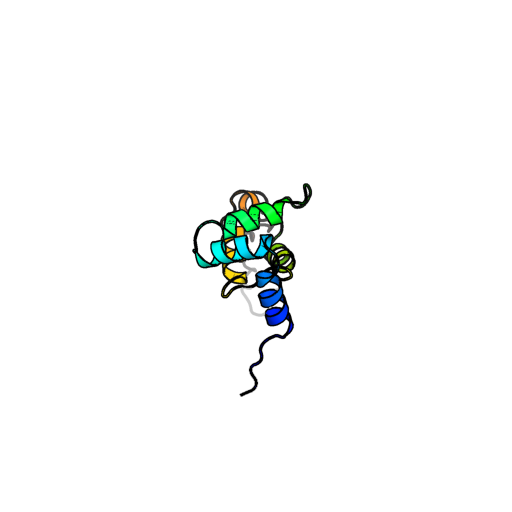 1 82 ? -0.933 5.081 -10.680 1.00 72.56 82 TRP A C 1
ATOM 679 O O . TRP A 1 82 ? 0.232 4.674 -10.641 1.00 72.56 82 TRP A O 1
ATOM 689 N N . LEU A 1 83 ? -1.357 5.960 -11.592 1.00 62.91 83 LEU A N 1
ATOM 690 C CA . LEU A 1 83 ? -0.575 6.449 -12.732 1.00 62.91 83 LEU A CA 1
ATOM 691 C C . LEU A 1 83 ? 0.839 6.929 -12.345 1.00 62.91 83 LEU A C 1
ATOM 693 O O . LEU A 1 83 ? 1.798 6.723 -13.084 1.00 62.91 83 LEU A O 1
ATOM 697 N N . THR A 1 84 ? 0.996 7.551 -11.175 1.00 61.78 84 THR A N 1
ATOM 698 C CA . THR A 1 84 ? 2.293 8.068 -10.705 1.00 61.78 84 THR A CA 1
ATOM 699 C C . THR A 1 84 ? 3.246 6.956 -10.247 1.00 61.78 84 THR A C 1
ATOM 701 O O . THR A 1 84 ? 4.451 7.090 -10.411 1.00 61.78 84 THR A O 1
ATOM 704 N N . CYS A 1 85 ? 2.724 5.844 -9.715 1.00 61.91 85 CYS A N 1
ATOM 705 C CA . CYS A 1 85 ? 3.493 4.677 -9.273 1.00 61.91 85 CYS A CA 1
ATOM 706 C C . CYS A 1 85 ? 3.955 3.877 -10.489 1.00 61.91 85 CYS A C 1
ATOM 708 O O . CYS A 1 85 ? 5.053 3.330 -10.492 1.00 61.91 85 CYS A O 1
ATOM 710 N N . GLN A 1 86 ? 3.124 3.835 -11.532 1.00 62.53 86 GLN A N 1
ATOM 711 C CA . GLN A 1 86 ? 3.464 3.207 -12.801 1.00 62.53 86 GLN A CA 1
ATOM 712 C C . GLN A 1 86 ? 4.550 3.996 -13.549 1.00 62.53 86 GLN A C 1
ATOM 714 O O . GLN A 1 86 ? 5.454 3.399 -14.116 1.00 62.53 86 GLN A O 1
ATOM 719 N N . LYS A 1 87 ? 4.510 5.336 -13.495 1.00 64.81 87 LYS A N 1
ATOM 720 C CA . LYS A 1 87 ? 5.543 6.198 -14.095 1.00 64.81 87 LYS A CA 1
ATOM 721 C C . LYS A 1 87 ? 6.874 6.181 -13.340 1.00 64.81 87 LYS A C 1
ATOM 723 O O . LYS A 1 87 ? 7.915 6.300 -13.974 1.00 64.81 87 LYS A O 1
ATOM 728 N N . SER A 1 88 ? 6.857 6.065 -12.010 1.00 61.09 88 SER A N 1
ATOM 729 C CA . SER A 1 88 ? 8.086 6.028 -11.202 1.00 61.09 88 SER A CA 1
ATOM 730 C C . SER A 1 88 ? 8.746 4.649 -11.175 1.00 61.09 88 SER A C 1
ATOM 732 O O . SER A 1 88 ? 9.962 4.552 -11.023 1.00 61.09 88 SER A O 1
ATOM 734 N N . LYS A 1 89 ? 7.975 3.575 -11.383 1.00 62.06 89 LYS A N 1
ATOM 735 C CA . LYS A 1 89 ? 8.502 2.231 -11.636 1.00 62.06 89 LYS A CA 1
ATOM 736 C C . LYS A 1 89 ? 8.812 2.049 -13.11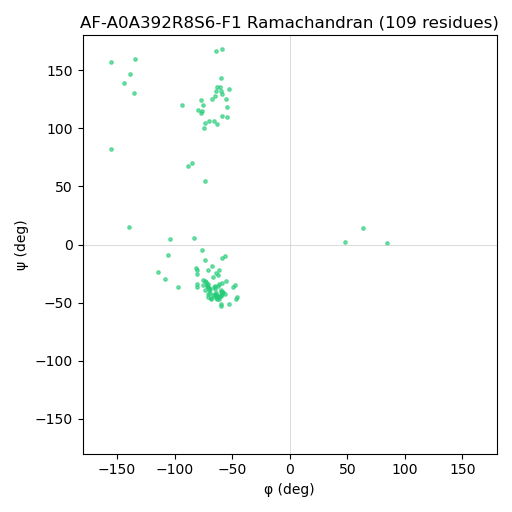7 1.00 62.06 89 LYS A C 1
ATOM 738 O O . LYS A 1 89 ? 8.148 1.287 -13.811 1.00 62.06 89 LYS A O 1
ATOM 743 N N . VAL A 1 90 ? 9.845 2.737 -13.590 1.00 62.56 90 VAL A N 1
ATOM 744 C CA . VAL A 1 90 ? 10.485 2.344 -14.847 1.00 62.56 90 VAL A CA 1
ATOM 745 C C . VAL A 1 90 ? 11.098 0.960 -14.640 1.00 62.56 90 VAL A C 1
ATOM 747 O O . VAL A 1 90 ? 11.741 0.688 -13.621 1.00 62.56 90 VAL A O 1
ATOM 750 N N . GLU A 1 91 ? 10.843 0.058 -15.578 1.00 66.56 91 GLU A N 1
ATOM 751 C CA . GLU A 1 91 ? 11.459 -1.258 -15.595 1.00 66.56 91 GLU A CA 1
ATOM 752 C C . GLU A 1 91 ? 12.965 -1.088 -15.843 1.00 66.56 91 GLU A C 1
ATOM 754 O O . GLU A 1 91 ? 13.399 -0.746 -16.936 1.00 66.56 91 GLU A O 1
ATOM 759 N N . HIS A 1 92 ? 13.771 -1.282 -14.795 1.00 70.06 92 HIS A N 1
ATOM 760 C CA . HIS A 1 92 ? 15.237 -1.239 -14.881 1.00 70.06 92 HIS A CA 1
ATOM 761 C C . HIS A 1 92 ? 15.837 -2.570 -15.358 1.00 70.06 92 HIS A C 1
ATOM 763 O O . HIS A 1 92 ? 17.057 -2.739 -15.343 1.00 70.06 92 HIS A O 1
ATOM 769 N N . GLN A 1 93 ? 14.997 -3.539 -15.733 1.00 76.62 93 GLN A N 1
ATOM 770 C CA . GLN A 1 93 ? 15.481 -4.767 -16.346 1.00 76.62 93 GLN A CA 1
ATOM 771 C C . GLN A 1 93 ? 16.103 -4.406 -17.689 1.00 76.62 93 GLN A C 1
ATOM 773 O O . GLN A 1 93 ? 15.485 -3.731 -18.513 1.00 76.62 93 GLN A O 1
ATOM 778 N N . LYS A 1 94 ? 17.345 -4.849 -17.913 1.00 78.00 94 LYS A N 1
ATOM 779 C CA . LYS A 1 94 ? 17.904 -4.801 -19.262 1.00 78.00 94 LYS A CA 1
ATOM 780 C C . LYS A 1 94 ? 16.985 -5.648 -20.144 1.00 78.00 94 LYS A C 1
ATOM 782 O O . LYS A 1 94 ? 16.665 -6.766 -19.728 1.00 78.00 94 LYS A O 1
ATOM 787 N N . PRO A 1 95 ? 16.564 -5.154 -21.322 1.00 77.94 95 PRO A N 1
ATOM 788 C CA . PRO A 1 95 ? 15.827 -5.995 -22.248 1.00 77.94 95 PRO A CA 1
ATOM 789 C C . PRO A 1 95 ? 16.655 -7.256 -22.470 1.00 77.94 95 PRO A C 1
ATOM 791 O O . PRO A 1 95 ? 17.878 -7.171 -22.637 1.00 77.94 95 PRO A O 1
ATOM 794 N N . SER A 1 96 ? 16.010 -8.419 -22.404 1.00 77.25 96 SER A N 1
ATOM 795 C CA . SER A 1 96 ? 16.657 -9.668 -22.777 1.00 77.25 96 SER A CA 1
ATOM 796 C C . SER A 1 96 ? 17.199 -9.468 -24.189 1.00 77.25 96 SER A C 1
ATOM 798 O O . SER A 1 96 ? 16.430 -9.250 -25.125 1.00 77.25 96 SER A O 1
ATOM 800 N N . GLY A 1 97 ? 18.527 -9.399 -24.313 1.00 82.69 97 GLY A N 1
ATOM 801 C CA . GLY A 1 97 ? 19.178 -9.194 -25.599 1.00 82.69 97 GLY A CA 1
ATOM 802 C C . GLY A 1 97 ? 18.808 -10.316 -26.564 1.00 82.69 97 GLY A C 1
ATOM 803 O O . GLY A 1 97 ? 18.252 -11.340 -26.162 1.00 82.69 97 GLY A O 1
ATOM 804 N N . LEU A 1 98 ? 19.132 -10.137 -27.844 1.00 84.62 98 LEU A N 1
ATOM 805 C CA . LEU A 1 98 ? 18.964 -11.204 -28.823 1.00 84.62 98 LEU A CA 1
ATOM 806 C C . LEU A 1 98 ? 19.710 -12.450 -28.324 1.00 84.62 98 LEU A C 1
ATOM 808 O O . LEU A 1 98 ? 20.923 -12.395 -28.115 1.00 84.62 98 LEU A O 1
ATOM 812 N N . LEU A 1 99 ? 18.980 -13.547 -28.098 1.00 80.75 99 LEU A N 1
ATOM 813 C CA . LEU A 1 99 ? 19.583 -14.831 -27.756 1.00 80.75 99 LEU A CA 1
ATOM 814 C C . LEU A 1 99 ? 20.513 -15.209 -28.906 1.00 80.75 99 LEU A C 1
ATOM 816 O O . LEU A 1 99 ? 20.042 -15.476 -30.009 1.00 80.75 99 LEU A O 1
ATOM 820 N N . GLN A 1 100 ? 21.823 -15.186 -28.666 1.00 81.56 100 GLN A N 1
ATOM 821 C CA . GLN A 1 100 ? 22.771 -15.711 -29.635 1.00 81.56 100 GLN A CA 1
ATOM 822 C C . GLN A 1 100 ? 22.741 -17.237 -29.525 1.00 81.56 100 GLN A C 1
ATOM 824 O O . GLN A 1 100 ? 23.102 -17.763 -28.468 1.00 81.56 100 GLN A O 1
ATOM 829 N N . PRO A 1 101 ? 22.259 -17.956 -30.556 1.00 81.69 101 PRO A N 1
ATOM 830 C CA . PRO A 1 101 ? 22.337 -19.405 -30.553 1.00 81.69 101 PRO A CA 1
ATOM 831 C C . PRO A 1 101 ? 23.811 -19.806 -30.486 1.00 81.69 101 PRO A C 1
ATOM 833 O O . PRO A 1 101 ? 24.652 -19.225 -31.174 1.00 81.69 101 PRO A O 1
ATOM 836 N N . MET A 1 102 ? 24.125 -20.784 -29.638 1.00 81.25 102 MET A N 1
ATOM 837 C CA . MET A 1 102 ? 25.451 -21.396 -29.660 1.00 81.25 102 MET A CA 1
ATOM 838 C C . MET A 1 102 ? 25.678 -22.014 -31.041 1.00 81.25 102 MET A C 1
ATOM 840 O O . MET A 1 102 ? 24.734 -22.530 -31.647 1.00 81.25 102 MET A O 1
ATOM 844 N N . PHE A 1 103 ? 26.915 -21.944 -31.538 1.00 83.38 103 PHE A N 1
ATOM 845 C CA . PHE A 1 103 ? 27.285 -22.621 -32.775 1.00 83.38 103 PHE A CA 1
ATOM 846 C C . PHE A 1 103 ? 26.936 -24.104 -32.636 1.00 83.38 103 PHE A C 1
ATOM 848 O O . PHE A 1 103 ? 27.318 -24.742 -31.655 1.00 83.38 103 PHE A O 1
ATOM 855 N N . VAL A 1 104 ? 26.154 -24.628 -33.578 1.00 85.50 104 VAL A N 1
ATOM 856 C CA . VAL A 1 104 ? 25.853 -26.057 -33.621 1.00 85.50 104 VAL A CA 1
ATOM 857 C C . VAL A 1 104 ? 27.101 -26.735 -34.180 1.00 85.50 104 VAL A C 1
ATOM 859 O O . VAL A 1 104 ? 27.438 -26.459 -35.331 1.00 85.50 104 VAL A O 1
ATOM 862 N N . PRO A 1 105 ? 27.808 -27.571 -33.401 1.00 84.88 105 PRO A N 1
ATOM 863 C CA . PRO A 1 105 ? 28.986 -28.256 -33.909 1.00 84.88 105 PRO A CA 1
ATOM 864 C C . PRO A 1 105 ? 28.581 -29.189 -35.055 1.00 84.88 105 PRO A C 1
ATOM 866 O O . PRO A 1 105 ? 27.578 -29.902 -34.963 1.00 84.88 105 PRO A O 1
ATOM 869 N N . GLU A 1 106 ? 29.353 -29.179 -36.142 1.00 88.50 106 GLU A N 1
ATOM 870 C CA . GLU A 1 106 ? 29.097 -30.040 -37.303 1.00 88.50 106 GLU A CA 1
ATOM 871 C C . GLU A 1 106 ? 29.400 -31.513 -36.995 1.00 88.50 106 GLU A C 1
ATOM 873 O O . GLU A 1 106 ? 28.844 -32.411 -37.634 1.00 88.50 106 GLU A O 1
ATOM 878 N N . TRP A 1 107 ? 30.230 -31.780 -35.979 1.00 83.25 107 TRP A N 1
ATOM 879 C CA . TRP A 1 107 ? 30.610 -33.126 -35.574 1.00 83.25 107 TRP A CA 1
ATOM 880 C C . TRP A 1 107 ? 30.546 -33.353 -34.062 1.00 83.25 107 TRP A C 1
ATOM 882 O O . TRP A 1 107 ? 30.606 -32.437 -33.247 1.00 83.25 107 TRP A O 1
ATOM 892 N N . LYS A 1 108 ? 30.465 -34.628 -33.669 1.00 80.81 108 LYS A N 1
ATOM 893 C CA . LYS A 1 108 ? 30.254 -35.085 -32.281 1.00 80.81 108 LYS A CA 1
ATOM 894 C C . LYS A 1 108 ? 31.308 -34.632 -31.251 1.00 80.81 108 LYS A C 1
ATOM 896 O O . LYS A 1 108 ? 31.070 -34.825 -30.065 1.00 80.81 108 LYS A O 1
ATOM 901 N N . TRP A 1 109 ? 32.441 -34.067 -31.677 1.00 82.31 109 TRP A N 1
ATOM 902 C CA . TRP A 1 109 ? 33.551 -33.673 -30.796 1.00 82.31 109 TRP A CA 1
ATOM 903 C C . TRP A 1 109 ? 34.200 -32.330 -31.156 1.00 82.31 109 TRP A C 1
ATOM 905 O O . TRP A 1 109 ? 35.290 -32.052 -30.662 1.00 82.31 109 TRP A O 1
ATOM 915 N N . ASP A 1 110 ? 33.567 -31.505 -31.991 1.00 68.69 110 ASP A N 1
ATOM 916 C CA . ASP A 1 110 ? 34.109 -30.174 -32.274 1.00 68.69 110 ASP A CA 1
ATOM 917 C C . ASP A 1 110 ? 33.845 -29.256 -31.072 1.00 68.69 110 ASP A C 1
ATOM 919 O O . ASP A 1 110 ? 32.702 -29.086 -30.639 1.00 68.69 110 ASP A O 1
ATOM 923 N N . SER A 1 111 ? 34.928 -28.735 -30.490 1.00 65.88 111 SER A N 1
ATOM 924 C CA . SER A 1 111 ? 34.959 -27.740 -29.408 1.00 65.88 111 SER A CA 1
ATOM 925 C C . SER A 1 111 ? 35.717 -26.507 -29.869 1.00 65.88 111 SER A C 1
ATOM 927 O O . SER A 1 111 ? 36.766 -26.697 -30.525 1.00 65.88 111 SER A O 1
#

Mean predicted aligned error: 13.51 Å